Protein AF-A0A7Y0X6E1-F1 (afdb_monomer_lite)

Secondary structure (DSSP, 8-state):
-HHHHTTT--TT-TTS-SHHHHHHHHHH---SHHHHHHHHHHSSHHHHHTT-HHHHHHHHTTSS----SSHHHHHHHGGGTT---SHHHHHHHHHHTT---HHHHHHHHHHHHTHHHH-TTGGGHHHHHHHHHHTT--HHHHHHH-

Structure (mmCIF, N/CA/C/O backbone):
data_AF-A0A7Y0X6E1-F1
#
_entry.id   AF-A0A7Y0X6E1-F1
#
loop_
_atom_site.group_PDB
_atom_site.id
_atom_site.type_symbol
_atom_site.label_atom_id
_atom_site.label_alt_id
_atom_site.label_comp_id
_atom_site.label_asym_id
_atom_site.label_entity_id
_atom_site.label_seq_id
_atom_site.pdbx_PDB_ins_code
_atom_site.Cartn_x
_atom_site.Cartn_y
_atom_site.Cartn_z
_atom_site.occupancy
_atom_site.B_iso_or_equiv
_atom_site.auth_seq_id
_atom_site.auth_comp_id
_atom_site.auth_asym_id
_atom_site.auth_atom_id
_atom_site.pdbx_PDB_model_num
ATOM 1 N N . VAL A 1 1 ? 5.449 -0.546 -23.827 1.00 89.94 1 VAL A N 1
ATOM 2 C CA . VAL A 1 1 ? 6.092 -0.198 -22.536 1.00 89.94 1 VAL A CA 1
ATOM 3 C C . VAL A 1 1 ? 5.867 -1.268 -21.464 1.00 89.94 1 VAL A C 1
ATOM 5 O O . VAL A 1 1 ? 6.827 -1.938 -21.126 1.00 89.94 1 VAL A O 1
ATOM 8 N N . TYR A 1 2 ? 4.643 -1.538 -20.984 1.00 97.06 2 TYR A N 1
ATOM 9 C CA . TYR A 1 2 ? 4.430 -2.501 -19.879 1.00 97.06 2 TYR A CA 1
ATOM 10 C C . TYR A 1 2 ? 4.989 -3.914 -20.118 1.00 97.06 2 TYR A C 1
ATOM 12 O O . TYR A 1 2 ? 5.644 -4.450 -19.239 1.00 97.06 2 TYR A O 1
ATOM 20 N N . ARG A 1 3 ? 4.840 -4.500 -21.315 1.00 97.12 3 ARG A N 1
ATOM 21 C CA . ARG A 1 3 ? 5.405 -5.836 -21.620 1.00 97.12 3 ARG A CA 1
ATOM 22 C C . ARG A 1 3 ? 6.932 -5.924 -21.450 1.00 97.12 3 ARG A C 1
ATOM 24 O O . ARG A 1 3 ? 7.432 -6.986 -21.107 1.00 97.12 3 ARG A O 1
ATOM 31 N N . MET A 1 4 ? 7.655 -4.834 -21.708 1.00 97.56 4 MET A N 1
ATOM 32 C CA . MET A 1 4 ? 9.107 -4.730 -21.500 1.00 97.56 4 MET A CA 1
ATOM 33 C C . MET A 1 4 ? 9.414 -4.683 -19.997 1.00 97.56 4 MET A C 1
ATOM 35 O O . MET A 1 4 ? 10.183 -5.492 -19.489 1.00 97.56 4 MET A O 1
ATOM 39 N N . ILE A 1 5 ? 8.687 -3.830 -19.267 1.00 98.06 5 ILE A N 1
ATOM 40 C CA . ILE A 1 5 ? 8.771 -3.719 -17.807 1.00 98.06 5 ILE A CA 1
ATOM 41 C C . ILE A 1 5 ? 8.499 -5.070 -17.126 1.00 98.06 5 ILE A C 1
ATOM 43 O O . ILE A 1 5 ? 9.260 -5.487 -16.264 1.00 98.06 5 ILE A O 1
ATOM 47 N N . GLN A 1 6 ? 7.461 -5.798 -17.543 1.00 97.94 6 GLN A N 1
ATOM 48 C CA . GLN A 1 6 ? 7.114 -7.121 -17.004 1.00 97.94 6 GLN A CA 1
ATOM 49 C C . GLN A 1 6 ? 8.218 -8.172 -17.203 1.00 97.94 6 GLN A C 1
ATOM 51 O O . GLN A 1 6 ? 8.264 -9.152 -16.466 1.00 97.94 6 GLN A O 1
ATOM 56 N N . LYS A 1 7 ? 9.110 -7.982 -18.182 1.00 97.81 7 LYS A N 1
ATOM 57 C CA . LYS A 1 7 ? 10.282 -8.837 -18.421 1.00 97.81 7 LYS A CA 1
ATOM 58 C C . LYS A 1 7 ? 11.532 -8.362 -17.670 1.00 97.81 7 LYS A C 1
ATOM 60 O O . LYS A 1 7 ? 12.596 -8.929 -17.879 1.00 97.81 7 LYS A O 1
ATOM 65 N N . ALA A 1 8 ? 11.398 -7.348 -16.813 1.00 97.81 8 ALA A N 1
ATOM 66 C CA . ALA A 1 8 ? 12.497 -6.670 -16.129 1.00 97.81 8 ALA A CA 1
ATOM 67 C C . ALA A 1 8 ? 13.540 -6.048 -17.074 1.00 97.81 8 ALA A C 1
ATOM 69 O O . ALA A 1 8 ? 14.688 -5.859 -16.690 1.00 97.81 8 ALA A O 1
ATOM 70 N N . ASP A 1 9 ? 13.148 -5.703 -18.300 1.00 97.81 9 ASP A N 1
ATOM 71 C CA . ASP A 1 9 ? 14.004 -4.980 -19.241 1.00 97.81 9 ASP A CA 1
ATOM 72 C C . ASP A 1 9 ? 13.906 -3.473 -18.957 1.00 97.81 9 ASP A C 1
ATOM 74 O O . ASP A 1 9 ? 13.169 -2.733 -19.605 1.00 97.81 9 ASP A O 1
ATOM 78 N N . THR A 1 10 ? 14.523 -3.046 -17.851 1.00 98.06 10 THR A N 1
ATOM 79 C CA . THR A 1 10 ? 14.335 -1.702 -17.273 1.00 98.06 10 THR A CA 1
ATOM 80 C C . THR A 1 10 ? 15.634 -0.975 -16.941 1.00 98.06 10 THR A C 1
ATOM 82 O O . THR A 1 10 ? 15.616 -0.006 -16.185 1.00 98.06 10 THR A O 1
ATOM 85 N N . ILE A 1 11 ? 16.764 -1.399 -17.510 1.00 97.31 11 ILE A N 1
ATOM 86 C CA . ILE A 1 11 ? 18.033 -0.669 -17.377 1.00 97.31 11 ILE A CA 1
ATOM 87 C C . ILE A 1 11 ? 17.860 0.739 -17.967 1.00 97.31 11 ILE A C 1
ATOM 89 O O . ILE A 1 11 ? 17.386 0.885 -19.092 1.00 97.31 11 ILE A O 1
ATOM 93 N N . GLY A 1 12 ? 18.209 1.778 -17.199 1.00 96.69 12 GLY A N 1
ATOM 94 C CA . GLY A 1 12 ? 18.012 3.174 -17.597 1.00 96.69 12 GLY A CA 1
ATOM 95 C C . GLY A 1 12 ? 16.577 3.686 -17.431 1.00 96.69 12 GLY A C 1
ATOM 96 O O . GLY A 1 12 ? 16.295 4.838 -17.764 1.00 96.69 12 GLY A O 1
ATOM 97 N N . VAL A 1 13 ? 15.655 2.872 -16.902 1.00 97.00 13 VAL A N 1
ATOM 98 C CA . VAL A 1 13 ? 14.295 3.308 -16.569 1.00 97.00 13 VAL A CA 1
ATOM 99 C C . VAL A 1 13 ? 14.251 3.747 -15.108 1.00 97.00 13 VAL A C 1
ATOM 101 O O . VAL A 1 13 ? 14.346 2.939 -14.181 1.00 97.00 13 VAL A O 1
ATOM 104 N N . PHE A 1 14 ? 14.068 5.053 -14.910 1.00 97.12 14 PHE A N 1
ATOM 105 C CA . PHE A 1 14 ? 14.045 5.692 -13.596 1.00 97.12 14 PHE A CA 1
ATOM 106 C C . PHE A 1 14 ? 13.144 4.952 -12.587 1.00 97.12 14 PHE A C 1
ATOM 108 O O . PHE A 1 14 ? 12.033 4.534 -12.911 1.00 97.12 14 PHE A O 1
ATOM 115 N N . GLN A 1 15 ? 13.627 4.822 -11.344 1.00 96.56 15 GLN A N 1
ATOM 116 C CA . GLN A 1 15 ? 12.987 4.156 -10.189 1.00 96.56 15 GLN A CA 1
ATOM 117 C C . GLN A 1 15 ? 12.841 2.629 -10.252 1.00 96.56 15 GLN A C 1
ATOM 119 O O . GLN A 1 15 ? 12.663 2.028 -9.193 1.00 96.56 15 GLN A O 1
ATOM 124 N N . ILE A 1 16 ? 12.933 1.983 -11.420 1.00 97.44 16 ILE A N 1
ATOM 125 C CA . ILE A 1 16 ? 12.688 0.533 -11.564 1.00 97.44 16 ILE A CA 1
ATOM 126 C C . ILE A 1 16 ? 13.849 -0.248 -12.205 1.00 97.44 16 ILE A C 1
ATOM 128 O O . ILE A 1 16 ? 13.667 -1.383 -12.639 1.00 97.44 16 ILE A O 1
ATOM 132 N N . GLU A 1 17 ? 15.050 0.329 -12.226 1.00 97.62 17 GLU A N 1
ATOM 133 C CA . GLU A 1 17 ? 16.275 -0.300 -12.752 1.00 97.62 17 GLU A CA 1
ATOM 134 C C . GLU A 1 17 ? 17.105 -1.056 -11.698 1.00 97.62 17 GLU A C 1
ATOM 136 O O . GLU A 1 17 ? 18.034 -1.788 -12.029 1.00 97.62 17 GLU A O 1
ATOM 141 N N . SER A 1 18 ? 16.820 -0.872 -10.404 1.00 97.25 18 SER A N 1
ATOM 142 C CA . SER A 1 18 ? 17.604 -1.527 -9.351 1.00 97.25 18 SER A CA 1
ATOM 143 C C . SER A 1 18 ? 17.340 -3.035 -9.320 1.00 97.25 18 SER A C 1
ATOM 145 O O . SER A 1 18 ? 16.239 -3.485 -9.631 1.00 97.25 18 SER A O 1
ATOM 147 N N . ARG A 1 19 ? 18.309 -3.837 -8.853 1.00 97.12 19 ARG A N 1
ATOM 148 C CA . ARG A 1 19 ? 18.155 -5.306 -8.755 1.00 97.12 19 ARG A CA 1
ATOM 149 C C . ARG A 1 19 ? 16.897 -5.736 -7.995 1.00 97.12 19 ARG A C 1
ATOM 151 O O . ARG A 1 19 ? 16.229 -6.681 -8.402 1.00 97.12 19 ARG A O 1
ATOM 158 N N . ALA A 1 20 ? 16.578 -5.050 -6.898 1.00 96.19 20 ALA A N 1
ATOM 159 C CA . ALA A 1 20 ? 15.392 -5.345 -6.097 1.00 96.19 20 ALA A CA 1
ATOM 160 C C . ALA A 1 20 ? 14.090 -5.017 -6.846 1.00 96.19 20 ALA A C 1
ATOM 162 O O . ALA A 1 20 ? 13.113 -5.752 -6.735 1.00 96.19 20 ALA A O 1
ATOM 163 N N . GLN A 1 21 ? 14.076 -3.936 -7.630 1.00 97.69 21 GLN A N 1
ATOM 164 C CA . GLN A 1 21 ? 12.932 -3.591 -8.470 1.00 97.69 21 GLN A CA 1
ATOM 165 C C . GLN A 1 21 ? 12.792 -4.590 -9.620 1.00 97.69 21 GLN A C 1
ATOM 167 O O . GLN A 1 21 ? 11.741 -5.211 -9.760 1.00 97.69 21 GLN A O 1
ATOM 172 N N . MET A 1 22 ? 13.872 -4.826 -10.371 1.00 98.12 22 MET A N 1
ATOM 173 C CA . MET A 1 22 ? 13.918 -5.764 -11.495 1.00 98.12 22 MET A CA 1
ATOM 174 C C . MET A 1 22 ? 13.488 -7.181 -11.107 1.00 98.12 22 MET A C 1
ATOM 176 O O . MET A 1 22 ? 12.769 -7.819 -11.865 1.00 98.12 22 MET A O 1
ATOM 180 N N . SER A 1 23 ? 13.853 -7.680 -9.921 1.00 97.44 23 SER A N 1
ATOM 181 C CA . SER A 1 23 ? 13.423 -9.015 -9.472 1.00 97.44 23 SER A CA 1
ATOM 182 C C . SER A 1 23 ? 11.928 -9.097 -9.138 1.00 97.44 23 SER A C 1
ATOM 184 O O . SER A 1 23 ? 11.331 -10.175 -9.191 1.00 97.44 23 SER A O 1
ATOM 186 N N . MET A 1 24 ? 11.306 -7.965 -8.807 1.00 97.44 24 MET A N 1
ATOM 187 C CA . MET A 1 24 ? 9.888 -7.883 -8.477 1.00 97.44 24 MET A CA 1
ATOM 188 C C . MET A 1 24 ? 9.009 -7.700 -9.720 1.00 97.44 24 MET A C 1
ATOM 190 O O . MET A 1 24 ? 7.899 -8.230 -9.753 1.00 97.44 24 MET A O 1
ATOM 194 N N . LEU A 1 25 ? 9.493 -7.022 -10.766 1.00 98.06 25 LEU A N 1
ATOM 195 C CA . LEU A 1 25 ? 8.694 -6.715 -11.960 1.00 98.06 25 LEU A CA 1
ATOM 196 C C . LEU A 1 25 ? 8.042 -7.946 -12.629 1.00 98.06 25 LEU A C 1
ATOM 198 O O . LEU A 1 25 ? 6.849 -7.865 -12.936 1.00 98.06 25 LEU A O 1
ATOM 202 N N . PRO A 1 26 ? 8.722 -9.099 -12.808 1.00 97.50 26 PRO A N 1
ATOM 203 C CA . PRO A 1 26 ? 8.105 -10.293 -13.392 1.00 97.50 26 PRO A CA 1
ATOM 204 C C . PRO A 1 26 ? 7.088 -10.973 -12.472 1.00 97.50 26 PRO A C 1
ATOM 206 O O . PRO A 1 26 ? 6.252 -11.745 -12.945 1.00 97.50 26 PRO A O 1
ATOM 209 N N . ARG A 1 27 ? 7.158 -10.697 -11.163 1.00 96.94 27 ARG A N 1
ATOM 210 C CA . ARG A 1 27 ? 6.220 -11.204 -10.155 1.00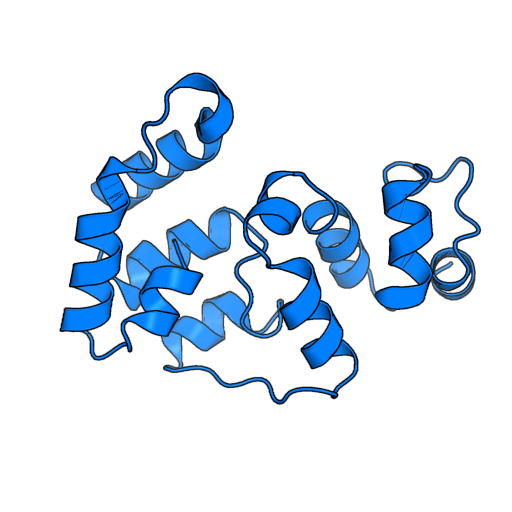 96.94 27 ARG A CA 1
ATOM 211 C C . ARG A 1 27 ? 4.970 -10.332 -10.107 1.00 96.94 27 ARG A C 1
ATOM 213 O O . ARG A 1 27 ? 3.872 -10.855 -10.203 1.00 96.94 27 ARG A O 1
ATOM 220 N N . LEU A 1 28 ? 5.136 -9.010 -10.009 1.00 96.81 28 LEU A N 1
ATOM 221 C CA . LEU A 1 28 ? 4.018 -8.067 -9.953 1.00 96.81 28 LEU A CA 1
ATOM 222 C C . LEU A 1 28 ? 3.334 -7.919 -11.315 1.00 96.81 28 LEU A C 1
ATOM 224 O O . LEU A 1 28 ? 2.126 -7.737 -11.382 1.00 96.81 28 LEU A O 1
ATOM 228 N N . LYS A 1 29 ? 4.078 -8.009 -12.416 1.00 97.12 29 LYS A N 1
ATOM 229 C CA . LYS A 1 29 ? 3.584 -7.814 -13.784 1.00 97.12 29 LYS A CA 1
ATOM 230 C C . LYS A 1 29 ? 2.752 -6.523 -13.943 1.00 97.12 29 LYS A C 1
ATOM 232 O O . LYS A 1 29 ? 1.538 -6.605 -14.156 1.00 97.12 29 LYS A O 1
ATOM 237 N N . PRO A 1 30 ? 3.359 -5.324 -13.843 1.00 97.75 30 PRO A N 1
ATOM 238 C CA . PRO A 1 30 ? 2.622 -4.072 -14.011 1.00 97.75 30 PRO A CA 1
ATOM 239 C C . PRO A 1 30 ? 1.919 -3.998 -15.374 1.00 97.75 30 PRO A C 1
ATOM 241 O O . PRO A 1 30 ? 2.555 -4.241 -16.400 1.00 97.75 30 PRO A O 1
ATOM 244 N N . ALA A 1 31 ? 0.629 -3.668 -15.401 1.00 97.12 31 ALA A N 1
ATOM 245 C CA . ALA A 1 31 ? -0.192 -3.556 -16.611 1.00 97.12 31 ALA A CA 1
ATOM 246 C C . ALA A 1 31 ? -0.791 -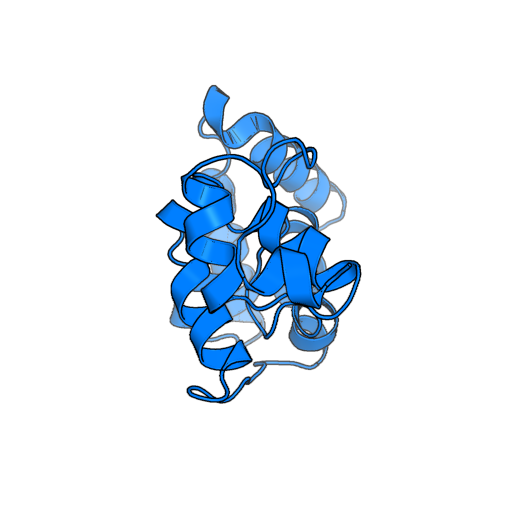2.152 -16.805 1.00 97.12 31 ALA A C 1
ATOM 248 O O . ALA A 1 31 ? -1.250 -1.820 -17.898 1.00 97.12 31 ALA A O 1
ATOM 249 N N . CYS A 1 32 ? -0.755 -1.314 -15.769 1.00 97.12 32 CYS A N 1
ATOM 250 C CA . CYS A 1 32 ? -1.186 0.078 -15.815 1.00 97.12 32 CYS A CA 1
ATOM 251 C C . CYS A 1 32 ? -0.253 0.978 -14.989 1.00 97.12 32 CYS A C 1
ATOM 253 O O . CYS A 1 32 ? 0.645 0.503 -14.291 1.00 97.12 32 CYS A O 1
ATOM 255 N N . TYR A 1 33 ? -0.481 2.292 -15.044 1.00 97.25 33 TYR A N 1
ATOM 256 C CA . TYR A 1 33 ? 0.324 3.258 -14.297 1.00 97.25 33 TYR A CA 1
ATOM 257 C C . TYR A 1 33 ? 0.268 3.001 -12.788 1.00 97.25 33 TYR A C 1
ATOM 259 O O . TYR A 1 33 ? 1.288 3.044 -12.107 1.00 97.25 33 TYR A O 1
ATOM 267 N N . TYR A 1 34 ? -0.916 2.680 -12.264 1.00 97.31 34 TYR A N 1
ATOM 268 C CA . TYR A 1 34 ? -1.089 2.471 -10.832 1.00 97.31 34 TYR A CA 1
ATOM 269 C C . TYR A 1 34 ? -0.324 1.244 -10.313 1.00 97.31 34 TYR A C 1
ATOM 271 O O . TYR A 1 34 ? 0.191 1.271 -9.199 1.00 97.31 34 TYR A O 1
ATOM 279 N N . ASP A 1 35 ? -0.134 0.219 -11.146 1.00 97.62 35 ASP A N 1
ATOM 280 C CA . ASP A 1 35 ? 0.727 -0.910 -10.792 1.00 97.62 35 ASP A CA 1
ATOM 281 C C . ASP A 1 35 ? 2.192 -0.496 -10.624 1.00 97.62 35 ASP A C 1
ATOM 283 O O . ASP A 1 35 ? 2.886 -1.052 -9.778 1.00 97.62 35 ASP A O 1
ATOM 287 N N . LEU A 1 36 ? 2.672 0.491 -11.393 1.00 97.44 36 LEU A N 1
ATOM 288 C CA . LEU A 1 36 ? 4.021 1.040 -11.222 1.00 97.44 36 LEU A CA 1
ATOM 289 C C . LEU A 1 36 ? 4.143 1.828 -9.916 1.00 97.44 36 LEU A C 1
ATOM 291 O O . LEU A 1 36 ? 5.165 1.740 -9.240 1.00 97.44 36 LEU A O 1
ATOM 295 N N . VAL A 1 37 ? 3.090 2.552 -9.527 1.00 97.50 37 VAL A N 1
ATOM 296 C CA . VAL A 1 37 ? 3.037 3.231 -8.224 1.00 97.50 37 VAL A CA 1
ATOM 297 C C . VAL A 1 37 ? 3.166 2.208 -7.091 1.00 97.50 37 VAL A C 1
ATOM 299 O O . VAL A 1 37 ? 3.981 2.395 -6.186 1.00 97.50 37 VAL A O 1
ATOM 302 N N . ILE A 1 38 ? 2.433 1.091 -7.169 1.00 97.50 38 ILE A N 1
ATOM 303 C CA . ILE A 1 38 ? 2.530 0.002 -6.187 1.00 97.50 38 ILE A CA 1
ATOM 304 C C . ILE A 1 38 ? 3.912 -0.660 -6.223 1.00 97.50 38 ILE A C 1
ATOM 306 O O . ILE A 1 38 ? 4.521 -0.838 -5.174 1.00 97.50 38 ILE A O 1
ATOM 310 N N . GLN A 1 39 ? 4.434 -0.983 -7.407 1.00 97.44 39 GLN A N 1
ATOM 311 C CA . GLN A 1 39 ? 5.760 -1.577 -7.604 1.00 97.44 39 GLN A CA 1
ATOM 312 C C . GLN A 1 39 ? 6.860 -0.768 -6.904 1.00 97.44 39 GLN A C 1
ATOM 314 O O . GLN A 1 39 ? 7.682 -1.317 -6.169 1.00 97.44 39 GLN A O 1
ATOM 319 N N . ILE A 1 40 ? 6.853 0.551 -7.093 1.00 96.75 40 ILE A N 1
ATOM 320 C CA . ILE A 1 40 ? 7.841 1.448 -6.489 1.00 96.75 40 ILE A CA 1
ATOM 321 C C . ILE A 1 40 ? 7.665 1.522 -4.965 1.00 96.75 40 ILE A C 1
ATOM 323 O O . ILE A 1 40 ? 8.654 1.629 -4.234 1.00 96.75 40 ILE A O 1
ATOM 327 N N . ALA A 1 41 ? 6.425 1.475 -4.475 1.00 95.69 41 ALA A N 1
ATOM 328 C CA . ALA A 1 41 ? 6.124 1.567 -3.052 1.00 95.69 41 ALA A CA 1
ATOM 329 C C . ALA A 1 41 ? 6.438 0.272 -2.288 1.00 95.69 41 ALA A C 1
ATOM 331 O O . ALA A 1 41 ? 7.023 0.339 -1.209 1.00 95.69 41 ALA A O 1
ATOM 332 N N . ILE A 1 42 ? 6.098 -0.892 -2.849 1.00 95.06 42 ILE A N 1
ATOM 333 C CA . ILE A 1 42 ? 6.169 -2.189 -2.163 1.00 95.06 42 ILE A CA 1
ATOM 334 C C . ILE A 1 42 ? 7.603 -2.723 -2.037 1.00 95.06 42 ILE A C 1
ATOM 336 O O . ILE A 1 42 ? 7.919 -3.443 -1.094 1.00 95.06 42 ILE A O 1
ATOM 340 N N . VAL A 1 43 ? 8.510 -2.335 -2.940 1.00 95.56 43 VAL A N 1
ATOM 341 C CA . VAL A 1 43 ? 9.941 -2.687 -2.873 1.00 95.56 43 VAL A CA 1
ATOM 342 C C . VAL A 1 43 ? 10.694 -1.640 -2.042 1.00 95.56 43 VAL A C 1
ATOM 344 O O . VAL A 1 43 ? 11.570 -0.920 -2.525 1.00 95.56 43 VAL A O 1
ATOM 347 N N . ARG A 1 44 ? 10.314 -1.511 -0.767 1.00 91.69 44 ARG A N 1
ATOM 348 C CA . ARG A 1 44 ? 10.933 -0.603 0.213 1.00 91.69 44 ARG A CA 1
ATOM 349 C C . ARG A 1 44 ? 11.060 -1.293 1.575 1.00 91.69 44 ARG A C 1
ATOM 351 O O . ARG A 1 44 ? 10.274 -2.193 1.856 1.00 91.69 44 ARG A O 1
ATOM 358 N N . PRO A 1 45 ? 11.994 -0.865 2.450 1.00 86.44 45 PRO A N 1
ATOM 359 C CA . PRO A 1 45 ? 12.209 -1.519 3.741 1.00 86.44 45 PRO A CA 1
ATOM 360 C C . PRO A 1 45 ? 10.944 -1.673 4.592 1.00 86.44 45 PRO A C 1
ATOM 362 O O . PRO A 1 45 ? 10.739 -2.748 5.131 1.00 86.44 45 PRO A O 1
ATOM 365 N N . GLY A 1 46 ? 10.079 -0.651 4.654 1.00 83.31 46 GLY A N 1
ATOM 366 C CA . GLY A 1 46 ? 8.835 -0.700 5.436 1.00 83.31 46 GLY A CA 1
ATOM 367 C C . GLY A 1 46 ? 7.907 -1.842 5.001 1.00 83.31 46 GLY A C 1
ATOM 368 O O . GLY A 1 46 ? 7.705 -2.764 5.784 1.00 83.31 46 GLY A O 1
ATOM 369 N N . PRO A 1 47 ? 7.410 -1.855 3.749 1.00 86.94 47 PRO A N 1
ATOM 370 C CA . PRO A 1 47 ? 6.551 -2.938 3.266 1.00 86.94 47 PRO A CA 1
ATOM 371 C C . PRO A 1 47 ? 7.193 -4.330 3.263 1.00 86.94 47 PRO A C 1
ATOM 373 O O . PRO A 1 47 ? 6.491 -5.324 3.424 1.00 86.94 47 PRO A O 1
ATOM 376 N N . ILE A 1 48 ? 8.517 -4.422 3.090 1.00 87.00 48 ILE A N 1
ATOM 377 C CA . ILE A 1 48 ? 9.237 -5.702 3.163 1.00 87.00 48 ILE A CA 1
ATOM 378 C C . ILE A 1 48 ? 9.278 -6.221 4.607 1.00 87.00 48 ILE A C 1
ATOM 380 O O . ILE A 1 48 ? 9.025 -7.398 4.834 1.00 87.00 48 ILE A O 1
ATOM 384 N N . GLN A 1 49 ? 9.587 -5.356 5.577 1.00 83.88 49 GLN A N 1
ATOM 385 C CA . GLN A 1 49 ? 9.662 -5.723 6.996 1.00 83.88 49 GLN A CA 1
ATOM 386 C C . GLN A 1 49 ? 8.279 -5.962 7.612 1.00 83.88 49 GLN A C 1
ATOM 388 O O . GLN A 1 49 ? 8.152 -6.815 8.480 1.00 83.88 49 GLN A O 1
ATOM 393 N N . GLY A 1 50 ? 7.251 -5.250 7.142 1.00 79.94 50 GLY A N 1
ATOM 394 C CA . GLY A 1 50 ? 5.857 -5.423 7.561 1.00 79.94 50 GLY A CA 1
ATOM 395 C C . GLY A 1 50 ? 5.102 -6.538 6.830 1.00 79.94 50 GLY A C 1
ATOM 396 O O . GLY A 1 50 ? 3.878 -6.505 6.803 1.00 79.94 50 GLY A O 1
ATOM 397 N N . ASP A 1 51 ? 5.807 -7.463 6.168 1.00 86.88 51 ASP A N 1
ATOM 398 C CA . ASP A 1 51 ? 5.242 -8.615 5.440 1.00 86.88 51 ASP A CA 1
ATOM 399 C C . ASP A 1 51 ? 4.092 -8.270 4.465 1.00 86.88 51 ASP A C 1
ATOM 401 O O . ASP A 1 51 ? 3.136 -9.017 4.265 1.00 86.88 51 ASP A O 1
ATOM 405 N N . MET A 1 52 ? 4.174 -7.112 3.805 1.00 90.94 52 MET A N 1
ATOM 406 C CA . MET A 1 52 ? 3.116 -6.634 2.903 1.00 90.94 52 MET A CA 1
ATOM 407 C C . MET A 1 52 ? 3.240 -7.226 1.492 1.00 90.94 52 MET A C 1
ATOM 409 O O . MET A 1 52 ? 2.265 -7.319 0.743 1.00 90.94 52 MET A O 1
ATOM 413 N N . VAL A 1 53 ? 4.455 -7.629 1.110 1.00 95.06 53 VAL A N 1
ATOM 414 C CA . VAL A 1 53 ? 4.797 -8.071 -0.251 1.00 95.06 53 VAL A CA 1
ATOM 415 C C . VAL A 1 53 ? 4.086 -9.376 -0.612 1.00 95.06 53 VAL A C 1
ATOM 417 O O . VAL A 1 53 ? 3.496 -9.488 -1.690 1.00 95.06 53 VAL A O 1
ATOM 420 N N . HIS A 1 54 ? 4.148 -10.376 0.269 1.00 94.38 54 HIS A N 1
ATOM 421 C CA . HIS A 1 54 ? 3.615 -11.706 -0.013 1.00 94.38 54 HIS A CA 1
ATOM 422 C C . HIS A 1 54 ? 2.084 -11.725 -0.135 1.00 94.38 54 HIS A C 1
ATOM 424 O O . HIS A 1 54 ? 1.605 -12.228 -1.157 1.00 94.38 54 HIS A O 1
ATOM 430 N N . PRO A 1 55 ? 1.308 -11.151 0.807 1.00 94.50 55 PRO A N 1
ATOM 431 C CA . PRO A 1 55 ? -0.148 -11.088 0.693 1.00 94.50 55 PRO A CA 1
ATOM 432 C C . PRO A 1 55 ? -0.607 -10.357 -0.570 1.00 94.50 55 PRO A C 1
ATOM 434 O O . PRO A 1 55 ? -1.492 -10.844 -1.274 1.00 94.50 55 PRO A O 1
ATOM 437 N N . PHE A 1 56 ? 0.026 -9.227 -0.910 1.00 96.38 56 PHE A N 1
ATOM 438 C CA . PHE A 1 56 ? -0.334 -8.469 -2.109 1.00 96.38 56 PHE A CA 1
ATOM 439 C C . PHE A 1 56 ? -0.133 -9.296 -3.384 1.00 96.38 56 PHE A C 1
ATOM 441 O O . PHE A 1 56 ? -1.046 -9.400 -4.200 1.00 96.38 56 PHE A O 1
ATOM 448 N N . LEU A 1 57 ? 1.036 -9.928 -3.548 1.00 96.88 57 LEU A N 1
ATOM 449 C CA . LEU A 1 57 ? 1.323 -10.739 -4.735 1.00 96.88 57 LEU A CA 1
ATOM 450 C C . LEU A 1 57 ? 0.407 -11.960 -4.847 1.00 96.88 57 LEU A C 1
ATOM 452 O O . LEU A 1 57 ? -0.048 -12.271 -5.942 1.00 96.88 57 LEU A O 1
ATOM 456 N N . LYS A 1 58 ? 0.109 -12.646 -3.737 1.00 96.81 58 LYS A N 1
ATOM 457 C CA . LYS A 1 58 ? -0.801 -13.800 -3.761 1.00 96.81 58 LYS A CA 1
ATOM 458 C C . LYS A 1 58 ? -2.213 -13.405 -4.181 1.00 96.81 58 LYS A C 1
ATOM 460 O O . LYS A 1 58 ? -2.805 -14.089 -5.011 1.00 96.81 58 LYS A O 1
ATOM 465 N N . ARG A 1 59 ? -2.733 -12.297 -3.649 1.00 96.81 59 ARG A N 1
ATOM 466 C CA . ARG A 1 59 ? -4.049 -11.759 -4.021 1.00 96.81 59 ARG A CA 1
ATOM 467 C C . ARG A 1 59 ? -4.083 -11.289 -5.471 1.00 96.81 59 ARG A C 1
ATOM 469 O O . ARG A 1 59 ? -5.040 -11.569 -6.187 1.00 96.81 59 ARG A O 1
ATOM 476 N N . ARG A 1 60 ? -3.003 -10.652 -5.930 1.00 95.69 60 ARG A N 1
ATOM 477 C CA . ARG A 1 60 ? -2.838 -10.227 -7.324 1.00 95.69 60 ARG A CA 1
ATOM 478 C C . ARG A 1 60 ? -2.788 -11.395 -8.302 1.00 95.69 60 ARG A C 1
ATOM 480 O O . ARG A 1 60 ? -3.372 -11.306 -9.374 1.00 95.69 60 ARG A O 1
ATOM 487 N N . ASP A 1 61 ? -2.130 -12.482 -7.917 1.00 95.56 61 ASP A N 1
ATOM 488 C CA . ASP A 1 61 ? -2.068 -13.730 -8.683 1.00 95.56 61 ASP A CA 1
ATOM 489 C C . ASP A 1 61 ? -3.345 -14.584 -8.549 1.00 95.56 61 ASP A C 1
ATOM 491 O O . ASP A 1 61 ? -3.371 -15.712 -9.042 1.00 95.56 61 ASP A O 1
ATOM 495 N N . HIS A 1 62 ? -4.379 -14.095 -7.853 1.00 95.62 62 HIS A N 1
ATOM 496 C CA . HIS A 1 62 ? -5.608 -14.833 -7.542 1.00 95.62 62 HIS A CA 1
ATOM 497 C C . HIS A 1 62 ? -5.384 -16.147 -6.766 1.00 95.62 62 HIS A C 1
ATOM 499 O O . HIS A 1 62 ? -6.229 -17.039 -6.784 1.00 95.62 62 HIS A O 1
ATOM 505 N N . LYS A 1 63 ? -4.253 -16.274 -6.062 1.00 96.88 63 LYS A N 1
ATOM 506 C CA . LYS A 1 63 ? -3.925 -17.426 -5.201 1.00 96.88 63 LYS A CA 1
ATOM 507 C C . LYS A 1 63 ? -4.576 -17.334 -3.824 1.00 96.88 63 LYS A C 1
ATOM 509 O O . LYS A 1 63 ? -4.713 -18.346 -3.148 1.00 96.88 63 LYS A O 1
ATOM 514 N N . GLU A 1 64 ? -4.948 -16.128 -3.407 1.00 95.50 64 GLU A N 1
ATOM 515 C CA . GLU A 1 64 ? -5.715 -15.865 -2.190 1.00 95.50 64 GLU A CA 1
ATOM 516 C C . GLU A 1 64 ? -6.862 -14.898 -2.517 1.00 95.50 64 GLU A C 1
ATOM 518 O O . GLU A 1 64 ? -6.643 -13.933 -3.258 1.00 95.50 64 GLU A O 1
ATOM 523 N N . PRO A 1 65 ? -8.080 -15.121 -1.990 1.00 94.94 65 PRO A N 1
ATOM 524 C CA . PRO A 1 65 ? -9.178 -14.185 -2.174 1.00 94.94 65 PRO A CA 1
ATOM 525 C C . PRO A 1 65 ? -8.902 -12.877 -1.428 1.00 94.94 65 PRO A C 1
ATOM 527 O O . PRO A 1 65 ? -8.250 -12.852 -0.381 1.00 94.94 65 PRO A O 1
ATOM 530 N N . VAL A 1 66 ? -9.434 -11.777 -1.957 1.00 94.38 66 VAL A N 1
ATOM 531 C CA . VAL A 1 66 ? -9.432 -10.497 -1.250 1.00 94.38 66 VAL A CA 1
ATOM 532 C C . VAL A 1 66 ? -10.723 -10.383 -0.451 1.00 94.38 66 VAL A C 1
ATOM 534 O O . VAL A 1 66 ? -11.809 -10.442 -1.021 1.00 94.38 66 VAL A O 1
ATOM 537 N N . SER A 1 67 ? -10.601 -10.211 0.860 1.00 90.00 67 SER A N 1
ATOM 538 C CA . SER A 1 67 ? -11.722 -9.965 1.765 1.00 90.00 67 SER A CA 1
ATOM 539 C C . SER A 1 67 ? -11.498 -8.668 2.529 1.00 90.00 67 SER A C 1
ATOM 541 O O . SER A 1 67 ? -10.362 -8.339 2.882 1.00 90.00 67 SER A O 1
ATOM 543 N N . TYR A 1 68 ? -12.585 -7.962 2.825 1.00 90.94 68 TYR A N 1
ATOM 544 C CA . TYR A 1 68 ? -12.563 -6.742 3.624 1.00 90.94 68 TYR A CA 1
ATOM 545 C C . TYR A 1 68 ? -13.500 -6.917 4.820 1.00 90.94 68 TYR A C 1
ATOM 547 O O . TYR A 1 68 ? -14.603 -7.429 4.634 1.00 90.94 68 TYR A O 1
ATOM 555 N N . PRO A 1 69 ? -13.089 -6.507 6.028 1.00 87.31 69 PRO A N 1
ATOM 556 C CA . PRO A 1 69 ? -13.938 -6.600 7.213 1.00 87.31 69 PRO A CA 1
ATOM 557 C C . PRO A 1 69 ? -15.083 -5.572 7.228 1.00 87.31 69 PRO A C 1
ATOM 559 O O . PRO A 1 69 ? -16.029 -5.734 7.989 1.00 87.31 69 PRO A O 1
ATOM 562 N N . SER A 1 70 ? -15.012 -4.524 6.400 1.00 89.38 70 SER A N 1
ATOM 563 C CA . SER A 1 70 ? -16.047 -3.492 6.267 1.00 89.38 70 SER A CA 1
ATOM 564 C C . SER A 1 70 ? -15.938 -2.748 4.930 1.00 89.38 70 SER A C 1
ATOM 566 O O . SER A 1 70 ? -14.897 -2.802 4.259 1.00 89.38 70 SER A O 1
ATOM 568 N N . GLU A 1 71 ? -16.994 -2.022 4.544 1.00 91.69 71 GLU A N 1
ATOM 569 C CA . GLU A 1 71 ? -16.969 -1.171 3.346 1.00 91.69 71 GLU A CA 1
ATOM 570 C C . GLU A 1 71 ? -16.036 0.040 3.529 1.00 91.69 71 GLU A C 1
ATOM 572 O O . GLU A 1 71 ? -15.385 0.464 2.574 1.00 91.69 71 GLU A O 1
ATOM 577 N N . GLU A 1 72 ? -15.865 0.549 4.753 1.00 90.56 72 GLU A N 1
ATOM 578 C CA . GLU A 1 72 ? -14.904 1.610 5.064 1.00 90.56 72 GLU A CA 1
ATOM 579 C C . GLU A 1 72 ? -13.473 1.150 4.780 1.00 90.56 72 GLU A C 1
ATOM 581 O O . GLU A 1 72 ? -12.721 1.842 4.090 1.00 90.56 72 GLU A O 1
ATOM 586 N N . VAL A 1 73 ? -13.096 -0.046 5.242 1.00 91.00 73 VAL A N 1
ATOM 587 C CA . VAL A 1 73 ? -11.765 -0.613 4.980 1.00 91.00 73 VAL A CA 1
ATOM 588 C C . VAL A 1 73 ? -11.571 -0.878 3.489 1.00 91.00 73 VAL A C 1
ATOM 590 O O . VAL A 1 73 ? -10.506 -0.579 2.938 1.00 91.00 73 VAL A O 1
ATOM 593 N N . LYS A 1 74 ? -12.600 -1.394 2.813 1.00 94.38 74 LYS A N 1
ATOM 594 C CA . LYS A 1 74 ? -12.579 -1.612 1.364 1.00 94.38 74 LYS A CA 1
ATOM 595 C C . LYS A 1 74 ? -12.346 -0.314 0.599 1.00 94.38 74 LYS A C 1
ATOM 597 O O . LYS A 1 74 ? -11.446 -0.279 -0.232 1.00 94.38 74 LYS A O 1
ATOM 602 N N . SER A 1 75 ? -13.038 0.770 0.949 1.00 94.62 75 SER A N 1
ATOM 603 C CA . SER A 1 75 ? -12.865 2.079 0.300 1.00 94.62 75 SER A CA 1
ATOM 604 C C . SER A 1 75 ? -11.422 2.611 0.365 1.00 94.62 75 SER A C 1
ATOM 606 O O . SER A 1 75 ? -10.990 3.378 -0.497 1.00 94.62 75 SER A O 1
ATOM 608 N N . VAL A 1 76 ? -10.643 2.184 1.369 1.00 94.38 76 VAL A N 1
ATOM 609 C CA . VAL A 1 76 ? -9.242 2.589 1.547 1.00 94.38 76 VAL A CA 1
ATOM 610 C C . VAL A 1 76 ? -8.264 1.616 0.880 1.00 94.38 76 VAL A C 1
ATOM 612 O O . VAL A 1 76 ? -7.251 2.046 0.317 1.00 94.38 76 VAL A O 1
ATOM 615 N N . LEU A 1 77 ? -8.535 0.310 0.949 1.00 95.06 77 LEU A N 1
ATOM 616 C CA . LEU A 1 77 ? -7.587 -0.742 0.568 1.00 95.06 77 LEU A CA 1
ATOM 617 C C . LEU A 1 77 ? -7.942 -1.492 -0.718 1.00 95.06 77 LEU A C 1
ATOM 619 O O . LEU A 1 77 ? -7.174 -2.364 -1.128 1.00 95.06 77 LEU A O 1
ATOM 623 N N . GLU A 1 78 ? -9.064 -1.197 -1.377 1.00 96.06 78 GLU A N 1
ATOM 624 C CA . GLU A 1 78 ? -9.488 -1.939 -2.571 1.00 96.06 78 GLU A CA 1
ATOM 625 C C . GLU A 1 78 ? -8.424 -1.927 -3.667 1.00 96.06 78 GLU A C 1
ATOM 627 O O . GLU A 1 78 ? -8.059 -2.963 -4.224 1.00 96.06 78 GLU A O 1
ATOM 632 N N . ARG A 1 79 ? -7.817 -0.758 -3.874 1.00 95.44 79 ARG A N 1
ATOM 633 C CA . ARG A 1 79 ? -6.812 -0.527 -4.910 1.00 95.44 79 ARG A CA 1
ATOM 634 C C . ARG A 1 79 ? -5.494 -1.251 -4.633 1.00 95.44 79 ARG A C 1
ATOM 636 O O . ARG A 1 79 ? -4.708 -1.459 -5.551 1.00 95.44 79 ARG A O 1
ATOM 643 N N . THR A 1 80 ? -5.259 -1.649 -3.387 1.00 96.31 80 THR A N 1
ATOM 644 C CA . THR A 1 80 ? -4.079 -2.404 -2.948 1.00 96.31 80 THR A CA 1
ATOM 645 C C . THR A 1 80 ? -4.455 -3.791 -2.435 1.00 96.31 80 THR A C 1
ATOM 647 O O . THR A 1 80 ? -3.717 -4.389 -1.654 1.00 96.31 80 THR A O 1
ATOM 650 N N . MET A 1 81 ? -5.602 -4.323 -2.875 1.00 95.69 81 MET A N 1
ATOM 651 C CA . MET A 1 81 ? -6.046 -5.687 -2.580 1.00 95.69 81 MET A CA 1
ATOM 652 C C . MET A 1 81 ? -6.070 -5.995 -1.077 1.00 95.69 81 MET A C 1
ATOM 654 O O . MET A 1 81 ? -5.656 -7.070 -0.647 1.00 95.69 81 MET A O 1
ATOM 658 N N . GLY A 1 82 ? -6.510 -5.045 -0.250 1.00 93.00 82 GLY A N 1
ATOM 659 C CA . GLY A 1 82 ? -6.599 -5.248 1.198 1.00 93.00 82 GLY A CA 1
ATOM 660 C C . GLY A 1 82 ? -5.252 -5.182 1.928 1.00 93.00 82 GLY A C 1
ATOM 661 O O . GLY A 1 82 ? -5.154 -5.716 3.029 1.00 93.00 82 GLY A O 1
ATOM 662 N N . VAL A 1 83 ? -4.202 -4.617 1.318 1.00 93.12 83 VAL A N 1
ATOM 663 C CA . VAL A 1 83 ? -2.868 -4.462 1.931 1.00 93.12 83 VAL A CA 1
ATOM 664 C C . VAL A 1 83 ? -2.529 -2.970 2.072 1.00 93.12 83 VAL A C 1
ATOM 666 O O . VAL A 1 83 ? -2.590 -2.257 1.069 1.00 93.12 83 VAL A O 1
ATOM 669 N N . PRO A 1 84 ? -2.173 -2.458 3.263 1.00 91.75 84 PRO A N 1
ATOM 670 C CA . PRO A 1 84 ? -1.878 -1.036 3.477 1.00 91.75 84 PRO A CA 1
ATOM 671 C C . PRO A 1 84 ? -0.457 -0.667 3.012 1.00 91.75 84 PRO A C 1
ATOM 673 O O . PRO A 1 84 ? 0.462 -0.514 3.807 1.00 91.75 84 PRO A O 1
ATOM 676 N N . ILE A 1 85 ? -0.262 -0.523 1.700 1.00 92.75 85 ILE A N 1
ATOM 677 C CA . ILE A 1 85 ? 1.059 -0.267 1.094 1.00 92.75 85 ILE A CA 1
ATOM 678 C C . ILE A 1 85 ? 1.501 1.195 1.276 1.00 92.75 85 ILE A C 1
ATOM 680 O O . ILE A 1 85 ? 2.698 1.482 1.354 1.00 92.75 85 ILE A O 1
ATOM 684 N N . PHE A 1 86 ? 0.547 2.127 1.324 1.00 91.06 86 PHE A N 1
ATOM 685 C CA . PHE A 1 86 ? 0.817 3.563 1.397 1.00 91.06 86 PHE A CA 1
ATOM 686 C C . PHE A 1 86 ? 0.572 4.121 2.800 1.00 91.06 86 PHE A C 1
ATOM 688 O O . PHE A 1 86 ? -0.363 3.726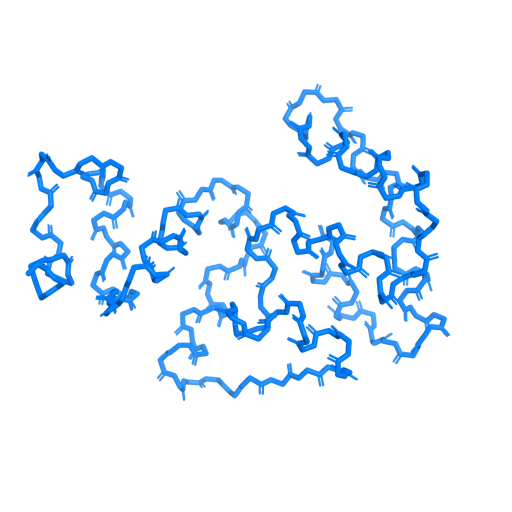 3.495 1.00 91.06 86 PHE A O 1
ATOM 695 N N . GLN A 1 87 ? 1.367 5.117 3.191 1.00 85.56 87 GLN A N 1
ATOM 696 C CA . GLN A 1 87 ? 1.231 5.788 4.489 1.00 85.56 87 GLN A CA 1
ATOM 697 C C . GLN A 1 87 ? -0.144 6.456 4.635 1.00 85.56 87 GLN A C 1
ATOM 699 O O . GLN A 1 87 ? -0.773 6.398 5.689 1.00 85.56 87 GLN A O 1
ATOM 704 N N . GLU A 1 88 ? -0.653 7.030 3.549 1.00 89.25 88 GLU A N 1
ATOM 705 C CA . GLU A 1 88 ? -1.968 7.654 3.471 1.00 89.25 88 GLU A CA 1
ATOM 706 C C . GLU A 1 88 ? -3.099 6.656 3.735 1.00 89.25 88 GLU A C 1
ATOM 708 O O . GLU A 1 88 ? -4.145 7.051 4.246 1.00 89.25 88 GLU A O 1
ATOM 713 N N . GLN A 1 89 ? -2.907 5.370 3.421 1.00 91.44 89 GLN A N 1
ATOM 714 C CA . GLN A 1 89 ? -3.888 4.334 3.742 1.00 91.44 89 GLN A CA 1
ATOM 715 C C . GLN A 1 89 ? -3.916 4.053 5.240 1.00 91.44 89 GLN A C 1
ATOM 717 O O . GLN A 1 89 ? -5.001 3.985 5.803 1.00 91.44 89 GLN A O 1
ATOM 722 N N . VAL A 1 90 ? -2.755 3.966 5.895 1.00 85.81 90 VAL A N 1
ATOM 723 C CA . VAL A 1 90 ? -2.666 3.782 7.355 1.00 85.81 90 VAL A CA 1
ATOM 724 C C . VAL A 1 90 ? -3.362 4.933 8.084 1.00 85.81 90 VAL A C 1
ATOM 726 O O . VAL A 1 90 ? -4.190 4.704 8.963 1.00 85.81 90 VAL A O 1
ATOM 729 N N . ILE A 1 91 ? -3.103 6.176 7.666 1.00 87.69 91 ILE A N 1
ATOM 730 C CA . ILE A 1 91 ? -3.738 7.366 8.254 1.00 87.69 91 ILE A CA 1
ATOM 731 C C . ILE A 1 91 ? -5.255 7.340 8.030 1.00 87.69 91 ILE A C 1
ATOM 733 O O . ILE A 1 91 ? -6.021 7.567 8.965 1.00 87.69 91 ILE A O 1
ATOM 737 N N . LYS A 1 92 ? -5.708 7.028 6.808 1.00 90.00 92 LYS A N 1
ATOM 738 C CA . LYS A 1 92 ? -7.142 6.924 6.507 1.00 90.00 92 LYS A CA 1
ATOM 739 C C . LYS A 1 92 ? -7.815 5.819 7.312 1.00 90.00 92 LYS A C 1
ATOM 741 O O . LYS A 1 92 ? -8.892 6.064 7.839 1.00 90.00 92 LYS A O 1
ATOM 746 N N . LEU A 1 93 ? -7.189 4.649 7.452 1.00 88.69 93 LEU A N 1
ATOM 747 C CA . LEU A 1 93 ? -7.698 3.550 8.277 1.00 88.69 93 LEU A CA 1
ATOM 748 C C . LEU A 1 93 ? -7.824 3.957 9.744 1.00 88.69 93 LEU A C 1
ATOM 750 O O . LEU A 1 93 ? -8.851 3.679 10.353 1.00 88.69 93 LEU A O 1
ATOM 754 N N . ALA A 1 94 ? -6.844 4.671 10.297 1.00 87.62 94 ALA A N 1
ATOM 755 C CA . ALA A 1 94 ? -6.937 5.171 11.665 1.00 87.62 94 ALA A CA 1
ATOM 756 C C . ALA A 1 94 ? -8.159 6.090 11.861 1.00 87.62 94 ALA A C 1
ATOM 758 O O . ALA A 1 94 ? -8.855 5.994 12.869 1.00 87.62 94 ALA A O 1
ATOM 759 N N . MET A 1 95 ? -8.483 6.927 10.871 1.00 87.50 95 MET A N 1
ATOM 760 C CA . MET A 1 95 ? -9.663 7.796 10.920 1.00 87.50 95 MET A CA 1
ATOM 761 C C . MET A 1 95 ? -10.978 7.022 10.745 1.00 87.50 95 MET A C 1
ATOM 763 O O . MET A 1 95 ? -11.887 7.158 11.562 1.00 87.50 95 MET A O 1
ATOM 767 N N . VAL A 1 96 ? -11.100 6.213 9.686 1.00 84.62 96 VAL A N 1
ATOM 768 C CA . VAL A 1 96 ? -12.381 5.573 9.324 1.00 84.62 96 VAL A CA 1
ATOM 769 C C . VAL A 1 96 ? -12.672 4.325 10.155 1.00 84.62 96 VAL A C 1
ATOM 771 O O . VAL A 1 96 ? -13.821 4.076 10.512 1.00 84.62 96 VAL A O 1
ATOM 774 N N . ALA A 1 97 ? -11.637 3.558 10.497 1.00 79.00 97 ALA A N 1
ATOM 775 C CA . ALA A 1 97 ? -11.771 2.252 11.129 1.00 79.00 97 ALA A CA 1
ATOM 776 C C . ALA A 1 97 ? -11.398 2.259 12.617 1.00 79.00 97 ALA A C 1
ATOM 778 O O . ALA A 1 97 ? -11.985 1.475 13.347 1.00 79.00 97 ALA A O 1
ATOM 779 N N . ALA A 1 98 ? -10.508 3.147 13.082 1.00 80.81 98 ALA A N 1
ATOM 780 C CA . ALA A 1 98 ? -10.149 3.255 14.506 1.00 80.81 98 ALA A CA 1
ATOM 781 C C . ALA A 1 98 ? -10.715 4.501 15.211 1.00 80.81 98 ALA A C 1
ATOM 783 O O . ALA A 1 98 ? -10.559 4.648 16.418 1.00 80.81 98 ALA A O 1
ATOM 784 N N . GLY A 1 99 ? -11.385 5.399 14.480 1.00 84.50 99 GLY A N 1
ATOM 785 C CA . GLY A 1 99 ? -12.058 6.561 15.063 1.00 84.50 99 GLY A CA 1
ATOM 786 C C . GLY A 1 99 ? -11.142 7.691 15.526 1.00 84.50 99 GLY A C 1
ATOM 787 O O . GLY A 1 99 ? -11.572 8.498 16.345 1.00 84.50 99 GLY A O 1
ATOM 788 N N . PHE A 1 100 ? -9.913 7.771 15.010 1.00 88.56 100 PHE A N 1
ATOM 789 C CA . PHE A 1 100 ? -8.993 8.855 15.354 1.00 88.56 100 PHE A CA 1
ATOM 790 C C . PHE A 1 100 ? -9.608 10.215 15.011 1.00 88.56 100 PHE A C 1
ATOM 792 O O . PHE A 1 100 ? -10.107 10.435 13.901 1.00 88.56 100 PHE A O 1
ATOM 799 N N . SER A 1 101 ? -9.504 11.157 15.944 1.00 88.00 101 SER A N 1
ATOM 800 C CA . SER A 1 101 ? -9.788 12.566 15.689 1.00 88.00 101 SER A CA 1
ATOM 801 C C . SER A 1 101 ? -8.830 13.139 14.637 1.00 88.00 101 SER A C 1
ATOM 803 O O . SER A 1 101 ? -7.738 12.617 14.398 1.00 88.00 101 SER A O 1
ATOM 805 N N . GLY A 1 102 ? -9.193 14.273 14.026 1.00 84.81 102 GLY A N 1
ATOM 806 C CA . GLY A 1 102 ? -8.310 14.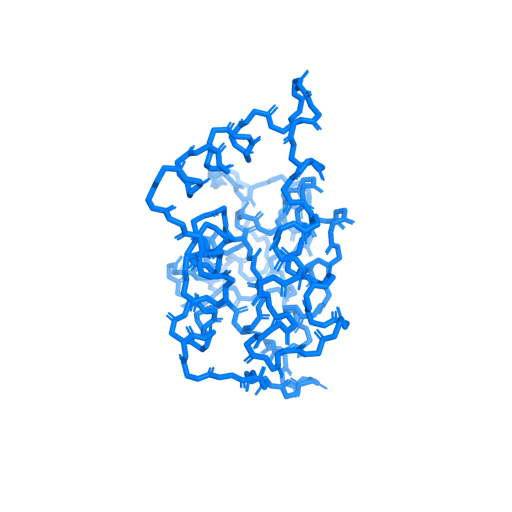953 13.069 1.00 84.81 102 GLY A CA 1
ATOM 807 C C . GLY A 1 102 ? -6.940 15.314 13.663 1.00 84.81 102 GLY A C 1
ATOM 808 O O . GLY A 1 102 ? -5.925 15.236 12.971 1.00 84.81 102 GLY A O 1
ATOM 809 N N . GLY A 1 103 ? -6.895 15.638 14.962 1.00 87.88 103 GLY A N 1
ATOM 810 C CA . GLY A 1 103 ? -5.650 15.905 15.685 1.00 87.88 103 GLY A CA 1
ATOM 811 C C . GLY A 1 103 ? -4.779 14.658 15.841 1.00 87.88 103 GLY A C 1
ATOM 812 O O . GLY A 1 103 ? -3.581 14.709 15.561 1.00 87.88 103 GLY A O 1
ATOM 813 N N . GLU A 1 104 ? -5.367 13.525 16.231 1.00 88.88 104 GLU A N 1
ATOM 814 C CA . GLU A 1 104 ? -4.649 12.249 16.354 1.00 88.88 104 GLU A CA 1
ATOM 815 C C . GLU A 1 104 ? -4.156 11.738 15.000 1.00 88.88 104 GLU A C 1
ATOM 817 O O . GLU A 1 104 ? -3.020 11.279 14.894 1.00 88.88 104 GLU A O 1
ATOM 822 N N . ALA A 1 105 ? -4.961 11.881 13.944 1.00 87.12 105 ALA A N 1
ATOM 823 C CA . ALA A 1 105 ? -4.573 11.513 12.587 1.00 87.12 105 ALA A CA 1
ATOM 824 C C . ALA A 1 105 ? -3.366 12.328 12.085 1.00 87.12 105 ALA A C 1
ATOM 826 O O . ALA A 1 105 ? -2.459 11.777 11.458 1.00 87.12 105 ALA A O 1
ATOM 827 N N . ASP A 1 106 ? -3.300 13.627 12.394 1.00 86.44 106 ASP A N 1
ATOM 828 C CA . ASP A 1 106 ? -2.149 14.463 12.041 1.00 86.44 106 ASP A CA 1
ATOM 829 C C . ASP A 1 106 ? -0.902 14.134 12.885 1.00 86.44 106 ASP A C 1
ATOM 831 O O . ASP A 1 106 ? 0.220 14.129 12.368 1.00 86.44 106 ASP A O 1
ATOM 835 N N . GLN A 1 107 ? -1.072 13.788 14.166 1.00 88.56 107 GLN A N 1
ATOM 836 C CA . GLN A 1 107 ? 0.029 13.266 14.981 1.00 88.56 107 GLN A CA 1
ATOM 837 C C . GLN A 1 107 ? 0.558 11.931 14.433 1.00 88.56 107 GLN A C 1
ATOM 839 O O . GLN A 1 107 ? 1.774 11.782 14.282 1.00 88.56 107 GLN A O 1
ATOM 844 N N . LEU A 1 108 ? -0.332 11.007 14.055 1.00 87.12 108 LEU A N 1
ATOM 845 C CA . LEU A 1 108 ? 0.025 9.742 13.415 1.00 87.12 108 LEU A CA 1
ATOM 846 C C . LEU A 1 108 ? 0.765 9.985 12.094 1.00 87.12 108 LEU A C 1
ATOM 848 O O . LEU A 1 108 ? 1.823 9.404 11.865 1.00 87.12 108 LEU A O 1
ATOM 852 N N . ARG A 1 109 ? 0.277 10.902 11.249 1.00 86.19 109 ARG A N 1
ATOM 853 C CA . ARG A 1 109 ? 0.936 11.281 9.989 1.00 86.19 109 ARG A CA 1
ATOM 854 C C . ARG A 1 109 ? 2.374 11.750 10.210 1.00 86.19 109 ARG A C 1
ATOM 856 O O . ARG A 1 109 ? 3.277 11.315 9.494 1.00 86.19 109 ARG A O 1
ATOM 863 N N . ARG A 1 110 ? 2.610 12.617 11.204 1.00 85.81 110 ARG A N 1
ATOM 864 C CA . ARG A 1 110 ? 3.966 13.072 11.564 1.00 85.81 110 ARG A CA 1
ATOM 865 C C . ARG A 1 110 ? 4.854 11.922 12.043 1.00 85.81 110 ARG A C 1
ATOM 867 O O . ARG A 1 110 ? 6.027 11.866 11.668 1.00 85.81 110 ARG A O 1
ATOM 874 N N . ALA A 1 111 ? 4.311 11.004 12.838 1.00 84.31 111 ALA A N 1
ATOM 875 C CA . ALA A 1 111 ? 5.044 9.838 13.327 1.00 84.31 111 ALA A CA 1
ATOM 876 C C . ALA A 1 111 ? 5.424 8.873 12.193 1.00 84.31 111 ALA A C 1
ATOM 878 O O . ALA A 1 111 ? 6.583 8.479 12.080 1.00 84.31 111 ALA A O 1
ATOM 879 N N . VAL A 1 112 ? 4.491 8.572 11.286 1.00 79.00 112 VAL A N 1
ATOM 880 C CA . VAL A 1 112 ? 4.735 7.735 10.100 1.00 79.00 112 VAL A CA 1
ATOM 881 C C . VAL A 1 112 ? 5.797 8.361 9.180 1.00 79.00 112 VAL A C 1
ATOM 883 O O . VAL A 1 112 ? 6.689 7.663 8.693 1.00 79.00 112 VAL A O 1
ATOM 886 N N . ALA A 1 113 ? 5.776 9.686 8.996 1.00 77.88 113 ALA A N 1
ATOM 887 C CA . ALA A 1 113 ? 6.776 10.402 8.196 1.00 77.88 113 ALA A CA 1
ATOM 888 C C . ALA A 1 113 ? 8.185 10.394 8.827 1.00 77.88 113 ALA A C 1
ATOM 890 O O . ALA A 1 113 ? 9.191 10.474 8.121 1.00 77.88 113 ALA A O 1
ATOM 891 N N . SER A 1 114 ? 8.269 10.289 10.157 1.00 74.12 114 SER A N 1
ATOM 892 C CA . SER A 1 114 ? 9.518 10.344 10.931 1.00 74.12 114 SER A CA 1
ATOM 893 C C . SER A 1 114 ? 9.976 8.986 11.469 1.00 74.12 114 SER A C 1
ATOM 895 O O . SER A 1 114 ? 10.936 8.935 12.238 1.00 74.12 114 SER A O 1
ATOM 897 N N . TRP A 1 115 ? 9.350 7.885 11.035 1.00 66.38 115 TRP A N 1
ATOM 898 C CA . TRP A 1 115 ? 9.511 6.540 11.603 1.00 66.38 115 TRP A CA 1
ATOM 899 C C . TRP A 1 115 ? 10.978 6.117 11.801 1.00 66.38 115 TRP A C 1
ATOM 901 O O . TRP A 1 115 ? 11.338 5.603 12.856 1.00 66.38 115 TRP A O 1
ATOM 911 N N . LYS A 1 116 ? 11.872 6.423 10.854 1.00 60.47 116 LYS A N 1
ATOM 912 C CA . LYS A 1 116 ? 13.300 6.079 10.982 1.00 60.47 116 LYS A CA 1
ATOM 913 C C . LYS A 1 116 ? 14.085 6.878 12.031 1.00 60.47 116 LYS A C 1
ATOM 915 O O . LYS A 1 116 ? 15.197 6.475 12.350 1.00 60.47 116 LYS A O 1
ATOM 920 N N . LYS A 1 117 ? 13.576 8.016 12.506 1.00 58.97 117 LYS A N 1
ATOM 921 C CA . LYS A 1 117 ? 14.326 8.941 13.370 1.00 58.97 117 LYS A CA 1
ATOM 922 C C . LYS A 1 117 ? 13.946 8.840 14.846 1.00 58.97 117 LYS A C 1
ATOM 924 O O . LYS A 1 117 ? 14.840 8.897 15.678 1.00 58.97 117 LYS A O 1
ATOM 929 N N . ASN A 1 118 ? 12.657 8.685 15.169 1.00 55.78 118 ASN A N 1
ATOM 930 C CA . ASN A 1 118 ? 12.174 9.012 16.521 1.00 55.78 118 ASN A CA 1
ATOM 931 C C . ASN A 1 118 ? 11.380 7.900 17.238 1.00 55.78 118 ASN A C 1
ATOM 933 O O . ASN A 1 118 ? 10.981 8.109 18.376 1.00 55.78 118 ASN A O 1
ATOM 937 N N . GLY A 1 119 ? 11.104 6.744 16.614 1.00 59.22 119 GLY A N 1
ATOM 938 C CA . GLY A 1 119 ? 10.412 5.618 17.284 1.00 59.22 119 GLY A CA 1
ATOM 939 C C . GLY A 1 119 ? 8.957 5.881 17.718 1.00 59.22 119 GLY A C 1
ATOM 940 O O . GLY A 1 119 ? 8.329 5.042 18.355 1.00 59.22 119 GLY A O 1
ATOM 941 N N . ASP A 1 120 ? 8.396 7.025 17.335 1.00 71.81 120 ASP A N 1
ATOM 942 C CA . ASP A 1 120 ? 7.165 7.588 17.896 1.00 71.81 120 ASP A CA 1
ATOM 943 C C . ASP A 1 120 ? 5.875 6.951 17.339 1.00 71.81 120 ASP A C 1
ATOM 945 O O . ASP A 1 120 ? 4.774 7.350 17.697 1.00 71.81 120 ASP A O 1
ATOM 949 N N . LEU A 1 121 ? 5.990 5.967 16.437 1.00 77.81 121 LEU A N 1
ATOM 950 C CA . LEU A 1 121 ? 4.842 5.251 15.867 1.00 77.81 121 LEU A CA 1
ATOM 951 C C . LEU A 1 121 ? 4.254 4.237 16.862 1.00 77.81 121 LEU A C 1
ATOM 953 O O . LEU A 1 121 ? 3.039 4.056 16.917 1.00 77.81 121 LEU A O 1
ATOM 957 N N . ALA A 1 122 ? 5.106 3.628 17.695 1.00 81.12 122 ALA A N 1
ATOM 958 C CA . ALA A 1 122 ? 4.720 2.605 18.669 1.00 81.12 122 ALA A CA 1
ATOM 959 C C . ALA A 1 122 ? 3.647 3.085 19.659 1.00 81.12 122 ALA A C 1
ATOM 961 O O . ALA A 1 122 ? 2.786 2.301 20.052 1.00 81.12 122 ALA A O 1
ATOM 962 N N . LYS A 1 123 ? 3.637 4.380 20.009 1.00 86.06 123 LYS A N 1
ATOM 963 C CA . LYS A 1 123 ? 2.650 4.950 20.940 1.00 86.06 123 LYS A CA 1
ATOM 964 C C . LYS A 1 123 ? 1.219 4.946 20.401 1.00 86.06 123 LYS A C 1
ATOM 966 O O . LYS A 1 123 ? 0.285 5.003 21.190 1.00 86.06 123 LYS A O 1
ATOM 971 N N . PHE A 1 124 ? 1.040 4.888 19.079 1.00 86.56 124 PHE A N 1
ATOM 972 C CA . PHE A 1 124 ? -0.287 4.841 18.464 1.00 86.56 124 PHE A CA 1
ATOM 973 C C . PHE A 1 124 ? -0.840 3.420 18.380 1.00 86.56 124 PHE A C 1
ATOM 975 O O . PHE A 1 124 ? -2.037 3.268 18.151 1.00 86.56 124 PHE A O 1
ATOM 982 N N . ARG A 1 125 ? -0.005 2.389 18.593 1.00 86.56 125 ARG A N 1
ATOM 983 C CA . ARG A 1 125 ? -0.424 0.982 18.527 1.00 86.56 125 ARG A CA 1
ATOM 984 C C . ARG A 1 125 ? -1.623 0.685 19.429 1.00 86.56 125 ARG A C 1
ATOM 986 O O . ARG A 1 125 ? -2.584 0.124 18.911 1.00 86.56 125 ARG A O 1
ATOM 993 N N . PRO A 1 126 ? -1.621 1.055 20.727 1.00 88.62 126 PRO A N 1
ATOM 994 C CA . PRO A 1 126 ? -2.737 0.733 21.612 1.00 88.62 126 PRO A CA 1
ATOM 995 C C . PRO A 1 126 ? -4.030 1.404 21.151 1.00 88.62 126 PRO A C 1
ATOM 997 O O . PRO A 1 126 ? -5.041 0.732 21.009 1.00 88.62 126 PRO A O 1
ATOM 1000 N N . ASN A 1 127 ? -3.982 2.700 20.828 1.00 86.69 127 ASN A N 1
ATOM 1001 C CA . ASN A 1 127 ? -5.167 3.443 20.394 1.00 86.69 127 ASN A CA 1
ATOM 1002 C C . ASN A 1 127 ? -5.719 2.912 19.067 1.00 86.69 127 ASN A C 1
ATOM 1004 O O . ASN A 1 127 ? -6.931 2.801 18.909 1.00 86.69 127 ASN A O 1
ATOM 1008 N N . LEU A 1 128 ? -4.843 2.559 18.121 1.00 85.81 128 LEU A N 1
ATOM 1009 C CA . LEU A 1 128 ? -5.253 2.003 16.835 1.00 85.81 128 LEU A CA 1
ATOM 1010 C C . LEU A 1 128 ? -5.913 0.631 17.007 1.00 85.81 128 LEU A C 1
ATOM 1012 O O . LEU A 1 128 ? -6.995 0.408 16.472 1.00 85.81 128 LEU A O 1
ATOM 1016 N N . ILE A 1 129 ? -5.281 -0.271 17.764 1.00 88.56 129 ILE A N 1
ATOM 1017 C CA . ILE A 1 129 ? -5.809 -1.620 17.994 1.00 88.56 129 ILE A CA 1
ATOM 1018 C C . ILE A 1 129 ? -7.120 -1.556 18.776 1.00 88.56 129 ILE A C 1
ATOM 1020 O O . ILE A 1 129 ? -8.099 -2.152 18.339 1.00 88.56 129 ILE A O 1
ATOM 1024 N N . ASN A 1 130 ? -7.171 -0.793 19.869 1.00 89.50 130 ASN A N 1
ATOM 1025 C CA . ASN A 1 130 ? -8.379 -0.658 20.681 1.00 89.50 130 ASN A CA 1
ATOM 1026 C C . ASN A 1 130 ? -9.525 -0.048 19.869 1.00 89.50 130 ASN A C 1
ATOM 1028 O O . ASN A 1 130 ? -10.618 -0.602 19.864 1.00 89.50 130 ASN A O 1
ATOM 1032 N N . GLY A 1 131 ? -9.266 1.023 19.109 1.00 87.81 131 GLY A N 1
ATOM 1033 C CA . GLY A 1 131 ? -10.285 1.654 18.270 1.00 87.81 131 GLY A CA 1
ATOM 1034 C C . GLY A 1 131 ? -10.829 0.719 17.185 1.00 87.81 131 GLY A C 1
ATOM 1035 O O . GLY A 1 131 ? -12.022 0.742 16.887 1.00 87.81 131 GLY A O 1
ATOM 1036 N 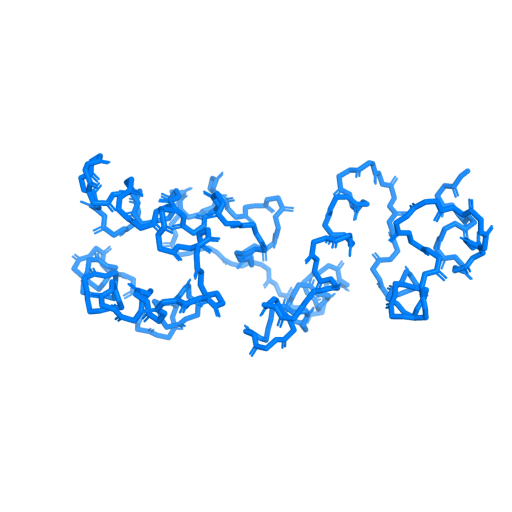N . LEU A 1 132 ? -9.978 -0.144 16.618 1.00 87.62 132 LEU A N 1
ATOM 1037 C CA . LEU A 1 132 ? -10.408 -1.194 15.692 1.00 87.62 132 LEU A CA 1
ATOM 1038 C C . LEU A 1 132 ? -11.240 -2.271 16.414 1.00 87.62 132 LEU A C 1
ATOM 1040 O O . LEU A 1 132 ? -12.309 -2.652 15.942 1.00 87.62 132 LEU A O 1
ATOM 1044 N N . GLN A 1 133 ? -10.813 -2.741 17.582 1.00 89.56 133 GLN A N 1
ATOM 1045 C CA . GLN A 1 133 ? -11.561 -3.760 18.325 1.00 89.56 133 GLN A CA 1
ATOM 1046 C C . GLN A 1 133 ? -12.929 -3.258 18.810 1.00 89.56 133 GLN A C 1
ATOM 1048 O O . GLN A 1 133 ? -13.922 -3.968 18.665 1.00 89.56 133 GLN A O 1
ATOM 1053 N N . GLU A 1 134 ? -13.017 -2.022 19.309 1.00 88.19 134 GLU A N 1
ATOM 1054 C CA . GLU A 1 134 ? -14.277 -1.379 19.721 1.00 88.19 134 GLU A CA 1
ATOM 1055 C C . GLU A 1 134 ? -15.278 -1.251 18.564 1.00 88.19 134 GLU A C 1
ATOM 1057 O O . GLU A 1 134 ? -16.490 -1.240 18.776 1.00 88.19 134 GLU A O 1
ATOM 1062 N N . ARG A 1 135 ? -14.778 -1.198 17.326 1.00 84.75 135 ARG A N 1
ATOM 1063 C CA . ARG A 1 135 ? -15.577 -1.139 16.095 1.00 84.75 135 ARG A CA 1
ATOM 1064 C C . ARG A 1 135 ? -15.803 -2.510 15.451 1.00 84.75 135 ARG A C 1
ATOM 1066 O O . ARG A 1 135 ? -16.315 -2.580 14.337 1.00 84.75 135 ARG A O 1
ATOM 1073 N N . GLY A 1 136 ? -15.461 -3.589 16.157 1.00 84.19 136 GLY A N 1
ATOM 1074 C CA . GLY A 1 136 ? -15.768 -4.967 15.771 1.00 84.19 136 GLY A CA 1
ATOM 1075 C C . GLY A 1 136 ? -14.752 -5.626 14.837 1.00 84.19 136 GLY A C 1
ATOM 1076 O O . GLY A 1 136 ? -15.033 -6.702 14.310 1.00 84.19 136 GLY A O 1
ATOM 1077 N N . TYR A 1 137 ? -13.582 -5.020 14.620 1.00 87.12 137 TYR A N 1
ATOM 1078 C CA . TYR A 1 137 ? -12.522 -5.631 13.818 1.00 87.12 137 TYR A CA 1
ATOM 1079 C C . TYR A 1 137 ? -11.747 -6.678 14.627 1.00 87.12 137 TYR A C 1
ATOM 1081 O O . TYR A 1 137 ? -11.481 -6.505 15.819 1.00 87.12 137 TYR A O 1
ATOM 1089 N N . ASP A 1 138 ? -11.347 -7.766 13.966 1.00 86.00 138 ASP A N 1
ATOM 1090 C CA . ASP A 1 138 ? -10.566 -8.820 14.607 1.00 86.00 138 ASP A CA 1
ATOM 1091 C C . ASP A 1 138 ? -9.145 -8.341 14.972 1.00 86.00 138 ASP A C 1
ATOM 1093 O O . ASP A 1 138 ? -8.549 -7.499 14.292 1.00 86.00 138 ASP A O 1
ATOM 1097 N N . LEU A 1 139 ? -8.589 -8.883 16.063 1.00 85.56 139 LEU A N 1
ATOM 1098 C CA . LEU A 1 139 ? -7.264 -8.483 16.550 1.00 85.56 139 LEU A CA 1
ATOM 1099 C C . LEU A 1 139 ? -6.173 -8.756 15.508 1.00 85.56 139 LEU A C 1
ATOM 1101 O O . LEU A 1 139 ? -5.297 -7.922 15.310 1.00 85.56 139 LEU A O 1
ATOM 1105 N N . ALA A 1 140 ? -6.244 -9.882 14.797 1.00 82.81 140 ALA A N 1
ATOM 1106 C CA . ALA A 1 140 ? -5.244 -10.228 13.792 1.00 82.81 140 ALA A CA 1
ATOM 1107 C C . ALA A 1 140 ? -5.237 -9.226 12.624 1.00 82.81 140 ALA A C 1
ATOM 1109 O O . ALA A 1 140 ? -4.204 -8.975 12.012 1.00 82.81 140 ALA A O 1
ATOM 1110 N N . PHE A 1 141 ? -6.383 -8.656 12.265 1.00 81.25 141 PHE A N 1
ATOM 1111 C CA . PHE A 1 141 ? -6.528 -7.588 11.291 1.00 81.25 141 PHE A CA 1
ATOM 1112 C C . PHE A 1 141 ? -5.961 -6.290 11.853 1.00 81.25 141 PHE A C 1
ATOM 1114 O O . PHE A 1 141 ? -5.147 -5.664 11.181 1.00 81.25 141 PHE A O 1
ATOM 1121 N N . ALA A 1 142 ? -6.305 -5.930 13.091 1.00 83.94 142 ALA A N 1
ATOM 1122 C CA . ALA A 1 142 ? -5.765 -4.741 13.739 1.00 83.94 142 ALA A CA 1
ATOM 1123 C C . ALA A 1 142 ? -4.229 -4.760 13.828 1.00 83.94 142 ALA A C 1
ATOM 1125 O O . ALA A 1 142 ? -3.579 -3.766 13.509 1.00 83.94 142 ALA A O 1
ATOM 1126 N N . GLU A 1 143 ? -3.643 -5.911 14.161 1.00 81.56 143 GLU A N 1
ATOM 1127 C CA . GLU A 1 143 ? -2.192 -6.105 14.189 1.00 81.56 143 GLU A CA 1
ATOM 1128 C C . GLU A 1 143 ? -1.541 -6.084 12.806 1.00 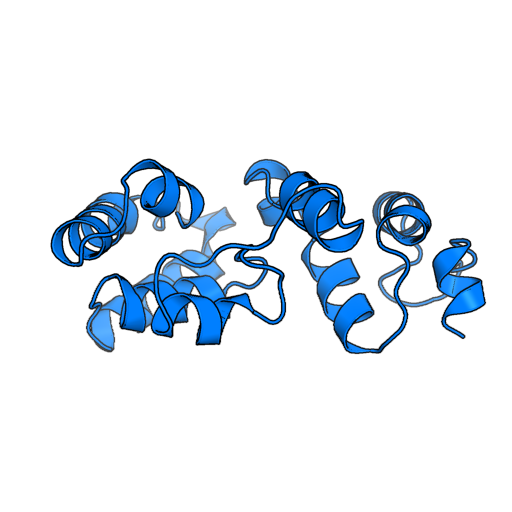81.56 143 GLU A C 1
ATOM 1130 O O . GLU A 1 143 ? -0.383 -5.708 12.702 1.00 81.56 143 GLU A O 1
ATOM 1135 N N . ARG A 1 144 ? -2.267 -6.448 11.742 1.00 76.56 144 ARG A N 1
ATOM 1136 C CA . ARG A 1 144 ? -1.774 -6.346 10.357 1.00 76.56 144 ARG A CA 1
ATOM 1137 C C . ARG A 1 144 ? -1.808 -4.919 9.808 1.00 76.56 144 ARG A C 1
ATOM 1139 O O . ARG A 1 144 ? -1.128 -4.643 8.822 1.00 76.56 144 ARG A O 1
ATOM 1146 N N . ILE A 1 145 ? -2.642 -4.042 10.370 1.00 77.00 145 ILE A N 1
ATOM 1147 C CA . ILE A 1 145 ? -2.721 -2.634 9.959 1.00 77.00 145 ILE A CA 1
ATOM 1148 C C . ILE A 1 145 ? -1.625 -1.783 10.616 1.00 77.00 145 ILE A C 1
ATOM 1150 O O . ILE A 1 145 ? -1.206 -0.794 10.009 1.00 77.00 145 ILE A O 1
ATOM 1154 N N . PHE A 1 146 ? -1.185 -2.145 11.825 1.00 75.00 146 PHE A N 1
ATOM 1155 C CA . PHE A 1 146 ? -0.112 -1.458 12.549 1.00 75.00 146 PHE A CA 1
ATOM 1156 C C . PHE A 1 146 ? 1.282 -1.870 12.056 1.00 75.00 146 PHE A C 1
ATOM 1158 O O . PHE A 1 146 ? 2.100 -0.959 11.792 1.00 75.00 146 PHE A O 1
#

Organism: Vibrio parahaemolyticus (NCBI:txid670)

pLDDT: mean 89.8, std 8.36, range [55.78, 98.12]

Foldseek 3Di:
DLVCQLCLVQCVPPLQVDPLNSVCSVQLSDDDPVSVVLSSQCSDPVNVVLVQSVVQSCCSVVVDPQDDPDVQQCVLCVSSSSGCSDLVSLLSCCVRQLVDDPVRSVVCSVCSVCVVPDVPNVVCLVSQQVSNVVSPHDNVSSSSSD

Sequence (146 aa):
VYRMIQKADTIGVFQIESRAQMSMLPRLKPACYYDLVIQIAIVRPGPIQGDMVHPFLKRRDHKEPVSYPSEEVKSVLERTMGVPIFQEQVIKLAMVAAGFSGGEADQLRRAVASWKKNGDLAKFRPNLINGLQERGYDLAFAERIF

InterPro domains:
  IPR004805 Error-prone DNA polymerase/DNA polymerase III subunit alpha DnaE/PolC [PTHR32294] (1-146)
  IPR040982 DNA polymerase III alpha subunit finger domain [PF17657] (1-136)

Radius of gyration: 16.37 Å; chains: 1; bounding box: 35×33×44 Å